Protein AF-C4GLM2-F1 (afdb_monomer)

Organism: NCBI:txid629741

Mean predicted aligned error: 3.64 Å

pLDDT: mean 93.32, std 7.85, range [51.5, 98.69]

InterPro domains:
  IPR032369 Domain of unknown function DUF4872 [PF16169] (2-127)

Solvent-accessible surface area (backbone atoms only — not comparable to full-atom values): 6781 Å² total; per-residue (Å²): 100,86,53,94,51,64,77,38,48,40,43,20,41,42,50,51,20,55,50,44,44,45,32,74,84,73,44,56,72,69,57,46,36,52,52,40,50,48,54,36,42,38,23,70,76,71,46,55,90,30,28,65,62,31,43,55,51,13,55,50,27,40,52,46,14,66,76,70,70,36,70,68,30,39,58,49,12,55,51,30,38,53,52,17,52,48,40,50,50,51,39,51,51,37,51,44,37,58,76,60,69,52,94,59,44,43,48,53,53,17,53,53,40,38,55,51,28,52,53,52,45,53,49,54,53,53,50,54,68,71,79,105

Secondary structure (DSSP, 8-state):
---SSTTSHHHHHHHHHHHHHHHHHHS-HHHHHHHHHHHHIIIIIS-SSSHHHHHHHHHHHHHHHHHHT-HHHHHHHHHHHHHHHHHHHHHHHHHHHHHS--TTHHHHHHHHHHHHHHHHHHHHHHHHHH--

Sequence (132 aa):
MLAPVFFVGVKGIRTVAQTIEKLPAKHNAKYQKLFLGHLVRMQEEIGTGGAGFRYIYAYFLEQAAQICGEPAFQTASETMTAIGDQWRQFAALCVKQCKKPSENGCAEIAAFLRGIADKEEALWRALKRKAA

Structure (mmCIF, N/CA/C/O backbone):
data_AF-C4GLM2-F1
#
_entry.id   AF-C4GLM2-F1
#
loop_
_atom_site.group_PDB
_atom_site.id
_atom_site.type_symbol
_atom_site.label_atom_id
_atom_site.label_alt_id
_atom_site.label_comp_id
_atom_site.label_asym_id
_atom_site.label_entity_id
_atom_site.label_seq_id
_atom_site.pdbx_PDB_ins_code
_atom_site.Cartn_x
_atom_site.Cartn_y
_atom_site.Cartn_z
_atom_site.occupancy
_atom_site.B_iso_or_equiv
_atom_site.auth_seq_id
_atom_site.auth_comp_id
_atom_site.auth_asym_id
_atom_site.auth_atom_id
_atom_site.pdbx_PDB_model_num
ATOM 1 N N . MET A 1 1 ? -13.208 2.218 1.131 1.00 74.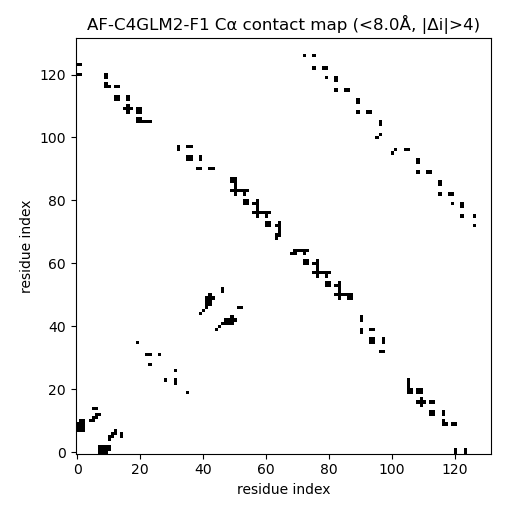81 1 MET A N 1
ATOM 2 C CA . MET A 1 1 ? -12.152 1.611 0.283 1.00 74.81 1 MET A CA 1
ATOM 3 C C . MET A 1 1 ? -12.584 0.381 -0.532 1.00 74.81 1 MET A C 1
ATOM 5 O O . MET A 1 1 ? -11.842 -0.015 -1.425 1.00 74.81 1 MET A O 1
ATOM 9 N N . LEU A 1 2 ? -13.776 -0.197 -0.313 1.00 79.75 2 LEU A N 1
ATOM 10 C CA . LEU A 1 2 ? -14.364 -1.242 -1.175 1.00 79.75 2 LEU A CA 1
ATOM 11 C C . LEU A 1 2 ? -15.346 -0.632 -2.190 1.00 79.75 2 LEU A C 1
ATOM 13 O O . LEU A 1 2 ? -16.502 -1.039 -2.274 1.00 79.75 2 LEU A O 1
ATOM 17 N N . ALA A 1 3 ? -14.917 0.417 -2.893 1.00 73.69 3 ALA A N 1
ATOM 18 C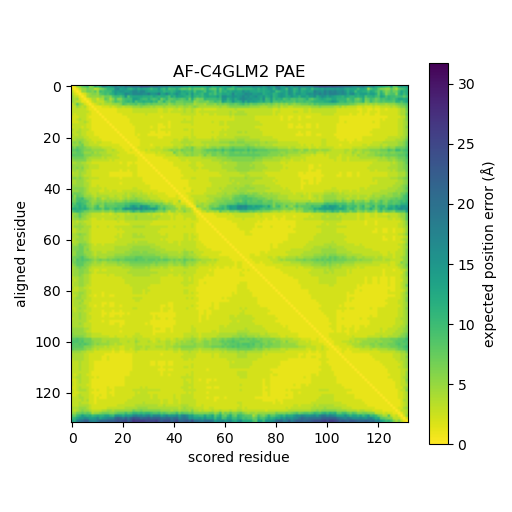 CA . ALA A 1 3 ? -15.770 1.068 -3.881 1.00 73.69 3 ALA A CA 1
ATOM 19 C C . ALA A 1 3 ? -16.137 0.068 -5.000 1.00 73.69 3 ALA A C 1
ATOM 21 O O . ALA A 1 3 ? -15.296 -0.750 -5.390 1.00 73.69 3 ALA A O 1
ATOM 22 N N . PRO A 1 4 ? -17.365 0.115 -5.548 1.00 67.31 4 PRO A N 1
ATOM 23 C CA . PRO A 1 4 ? -17.775 -0.822 -6.593 1.00 67.31 4 PRO A CA 1
ATOM 24 C C . PRO A 1 4 ? -17.024 -0.593 -7.917 1.00 67.31 4 PRO A C 1
ATOM 26 O O . PRO A 1 4 ? -16.978 -1.492 -8.757 1.00 67.31 4 PRO A O 1
ATOM 29 N N . VAL A 1 5 ? -16.367 0.560 -8.067 1.00 73.56 5 VAL A N 1
ATOM 30 C CA . VAL A 1 5 ? -15.656 1.003 -9.271 1.00 73.56 5 VAL A CA 1
ATOM 31 C C . VAL A 1 5 ? -14.222 0.455 -9.332 1.00 73.56 5 VAL A C 1
ATOM 33 O O . VAL A 1 5 ? -13.534 0.379 -8.317 1.00 73.56 5 VAL A O 1
ATOM 36 N N . PHE A 1 6 ? -13.751 0.071 -10.525 1.00 72.31 6 PHE A N 1
ATOM 37 C CA . PHE A 1 6 ? -12.484 -0.657 -10.697 1.00 72.31 6 PHE A CA 1
ATOM 38 C C . PHE A 1 6 ? -11.211 0.161 -10.416 1.00 72.31 6 PHE A C 1
ATOM 40 O O . PHE A 1 6 ? -10.187 -0.425 -10.086 1.00 72.31 6 PHE A O 1
ATOM 47 N N . PHE A 1 7 ? -11.253 1.491 -10.511 1.00 75.50 7 PHE A N 1
ATOM 48 C CA . PHE A 1 7 ? -10.070 2.349 -10.355 1.00 75.50 7 PHE A CA 1
ATOM 49 C C . PHE A 1 7 ? -9.923 2.973 -8.956 1.00 75.50 7 PHE A C 1
ATOM 51 O O . PHE A 1 7 ? -9.006 3.757 -8.732 1.00 75.50 7 PHE A O 1
ATOM 58 N N . VAL A 1 8 ? -10.795 2.631 -8.000 1.00 82.44 8 VAL A N 1
ATOM 59 C CA . VAL A 1 8 ? -10.815 3.242 -6.658 1.00 82.44 8 VAL A CA 1
ATOM 60 C C . VAL A 1 8 ? -10.578 2.193 -5.571 1.00 82.44 8 VAL A C 1
ATOM 62 O O . VAL A 1 8 ? -11.054 1.060 -5.661 1.00 82.44 8 VAL A O 1
ATOM 65 N N . GLY A 1 9 ? -9.853 2.577 -4.516 1.00 88.56 9 GLY A N 1
ATOM 66 C CA . GLY A 1 9 ? -9.591 1.723 -3.356 1.00 88.56 9 GLY A CA 1
ATOM 67 C C . GLY A 1 9 ? -8.835 0.447 -3.730 1.00 88.56 9 GLY A C 1
ATOM 68 O O . GLY A 1 9 ? -7.927 0.486 -4.558 1.00 88.56 9 GLY A O 1
ATOM 69 N N . VAL A 1 10 ? -9.232 -0.695 -3.161 1.00 94.25 10 VAL A N 1
ATOM 70 C CA . VAL A 1 10 ? -8.567 -1.997 -3.384 1.00 94.25 10 VAL A CA 1
ATOM 71 C C . VAL A 1 10 ? -8.460 -2.351 -4.871 1.00 94.25 10 VAL A C 1
ATOM 73 O O . VAL A 1 10 ? -7.403 -2.779 -5.334 1.00 94.25 10 VAL A O 1
ATOM 76 N N . LYS A 1 11 ? -9.528 -2.143 -5.652 1.00 92.75 11 LYS A N 1
ATOM 77 C CA . LYS A 1 11 ? -9.508 -2.436 -7.094 1.00 92.75 11 LYS A CA 1
ATOM 78 C C . LYS A 1 11 ? -8.536 -1.516 -7.846 1.00 92.75 11 LYS A C 1
ATOM 80 O O . LYS A 1 11 ? -7.839 -1.976 -8.751 1.00 92.75 11 LYS A O 1
ATOM 85 N N . GLY A 1 12 ? -8.420 -0.257 -7.416 1.00 93.50 12 GLY A N 1
ATOM 86 C CA . GLY A 1 12 ? -7.425 0.685 -7.932 1.00 93.50 12 GLY A CA 1
ATOM 87 C C . GLY A 1 12 ? -5.994 0.199 -7.695 1.00 93.50 12 GLY A C 1
ATOM 88 O O . GLY A 1 12 ? -5.201 0.161 -8.633 1.00 93.50 12 GLY A O 1
ATOM 89 N N . ILE A 1 13 ? -5.690 -0.283 -6.484 1.00 95.44 13 ILE A N 1
ATOM 90 C CA . ILE A 1 13 ? -4.373 -0.854 -6.145 1.00 95.44 13 ILE A CA 1
ATOM 91 C C . ILE A 1 13 ? -4.044 -2.038 -7.067 1.00 95.44 13 ILE A C 1
ATOM 93 O O . ILE A 1 13 ? -2.962 -2.096 -7.654 1.00 95.44 13 ILE A O 1
ATOM 97 N N . ARG A 1 14 ? -5.002 -2.952 -7.269 1.00 96.94 14 ARG A N 1
ATOM 98 C CA . ARG A 1 14 ? -4.833 -4.104 -8.174 1.00 96.94 14 ARG A CA 1
ATOM 99 C C . ARG A 1 14 ? -4.634 -3.682 -9.633 1.00 96.94 14 ARG A C 1
ATOM 101 O O . ARG A 1 14 ? -3.839 -4.298 -10.340 1.00 96.94 14 ARG A O 1
ATOM 108 N N . THR A 1 15 ? -5.310 -2.621 -10.071 1.00 96.06 15 THR A N 1
ATOM 109 C CA . THR A 1 15 ? -5.159 -2.055 -11.422 1.00 96.06 15 THR A CA 1
ATOM 110 C C . THR A 1 15 ? -3.759 -1.471 -11.626 1.00 96.06 15 THR A C 1
ATOM 112 O O . THR A 1 15 ? -3.124 -1.726 -12.652 1.00 96.06 15 THR A O 1
ATOM 115 N N . VAL A 1 16 ? -3.231 -0.745 -10.635 1.00 95.88 16 VAL A N 1
ATOM 116 C CA . VAL A 1 16 ? -1.846 -0.250 -10.660 1.00 95.88 16 VAL A CA 1
ATOM 117 C C . VAL A 1 16 ? -0.861 -1.418 -10.701 1.00 95.88 16 VAL A C 1
ATOM 119 O O . VAL A 1 16 ? 0.025 -1.422 -11.551 1.00 95.88 16 VAL A O 1
ATOM 122 N N . ALA A 1 17 ? -1.053 -2.453 -9.878 1.00 97.69 17 ALA A N 1
ATOM 123 C CA . ALA A 1 17 ? -0.197 -3.641 -9.892 1.00 97.69 17 ALA A CA 1
ATOM 124 C C . ALA A 1 17 ? -0.176 -4.330 -11.267 1.00 97.69 17 ALA A C 1
ATOM 126 O O . ALA A 1 17 ? 0.889 -4.624 -11.803 1.00 97.69 17 ALA A O 1
ATOM 127 N N . GLN A 1 18 ? -1.346 -4.519 -11.885 1.00 97.44 18 GLN A N 1
ATOM 128 C CA . GLN A 1 18 ? -1.445 -5.086 -13.231 1.00 97.44 18 GLN A CA 1
ATOM 129 C C . GLN A 1 18 ? -0.780 -4.197 -14.294 1.00 97.44 18 GLN A C 1
ATOM 131 O O . GLN A 1 18 ? -0.247 -4.700 -15.282 1.00 97.44 18 GLN A O 1
ATOM 136 N N . THR A 1 19 ? -0.815 -2.877 -14.109 1.00 96.69 19 THR A N 1
ATOM 137 C CA . THR A 1 19 ? -0.146 -1.930 -15.008 1.00 96.69 19 THR A CA 1
ATOM 138 C C . THR A 1 19 ? 1.366 -2.075 -14.895 1.00 96.69 19 THR A C 1
ATOM 140 O O . THR A 1 19 ? 2.018 -2.223 -15.925 1.00 96.69 19 THR A O 1
ATOM 143 N N . ILE A 1 20 ? 1.901 -2.123 -13.666 1.00 97.62 20 ILE A N 1
ATOM 144 C CA . ILE A 1 20 ? 3.332 -2.324 -13.389 1.00 97.62 20 ILE A CA 1
ATOM 145 C C . ILE A 1 20 ? 3.834 -3.630 -14.012 1.00 97.62 20 ILE A C 1
ATOM 147 O O . ILE A 1 20 ? 4.836 -3.620 -14.717 1.00 97.62 20 ILE A O 1
ATOM 151 N N . GLU A 1 21 ? 3.118 -4.739 -13.824 1.00 97.62 21 GLU A N 1
ATOM 152 C CA . GLU A 1 21 ? 3.491 -6.045 -14.385 1.00 97.62 21 GLU A CA 1
ATOM 153 C C . GLU A 1 21 ? 3.607 -6.025 -15.917 1.00 97.62 21 GLU A C 1
ATOM 155 O O . GLU A 1 21 ? 4.497 -6.647 -16.489 1.00 97.62 21 GLU A O 1
ATOM 160 N N . LYS A 1 22 ? 2.726 -5.278 -16.594 1.00 97.06 22 LYS A N 1
ATOM 161 C CA . LYS A 1 22 ? 2.692 -5.184 -18.062 1.00 97.06 22 LYS A CA 1
ATOM 162 C C . LYS A 1 22 ? 3.681 -4.164 -18.633 1.00 97.06 22 LYS A C 1
ATOM 164 O O . LYS A 1 22 ? 3.814 -4.092 -19.856 1.00 97.06 22 LYS A O 1
ATOM 169 N N . LEU A 1 23 ? 4.355 -3.373 -17.793 1.00 95.81 23 LEU A N 1
ATOM 170 C CA . LEU A 1 23 ? 5.275 -2.322 -18.235 1.00 95.81 23 LEU A CA 1
ATOM 171 C C . LEU A 1 23 ? 6.392 -2.845 -19.158 1.00 95.81 23 LEU A C 1
ATOM 173 O O . LEU A 1 23 ? 6.575 -2.231 -20.212 1.00 95.81 23 LEU A O 1
ATOM 177 N N . PRO A 1 24 ? 7.096 -3.958 -18.849 1.00 94.69 24 PRO A N 1
ATOM 178 C CA . PRO A 1 24 ? 8.195 -4.439 -19.688 1.00 94.69 24 PRO A CA 1
ATOM 179 C C . PRO A 1 24 ? 7.767 -4.872 -21.089 1.00 94.69 24 PRO A C 1
ATOM 181 O O . PRO A 1 24 ? 8.487 -4.630 -22.051 1.00 94.69 24 PRO A O 1
ATOM 184 N N . ALA A 1 25 ? 6.573 -5.457 -21.212 1.00 94.56 25 ALA A N 1
ATOM 185 C CA . ALA A 1 25 ? 6.040 -5.927 -22.488 1.00 94.56 25 ALA A CA 1
ATOM 186 C C . ALA A 1 25 ? 5.491 -4.795 -23.372 1.00 94.56 25 ALA A C 1
ATOM 188 O O . ALA A 1 25 ? 5.403 -4.948 -24.587 1.00 94.56 25 ALA A O 1
ATOM 189 N N . LYS A 1 26 ? 5.078 -3.669 -22.774 1.00 93.56 26 LYS A N 1
ATOM 190 C CA . LYS A 1 26 ? 4.397 -2.576 -23.488 1.00 93.56 26 LYS A CA 1
ATOM 191 C C . LYS A 1 26 ? 5.269 -1.353 -23.743 1.00 93.56 26 LYS A C 1
ATOM 193 O O . LYS A 1 26 ? 4.944 -0.557 -24.621 1.00 93.56 26 LYS A O 1
ATOM 198 N N . HIS A 1 27 ? 6.331 -1.161 -22.964 1.00 94.50 27 HIS A N 1
ATOM 199 C CA . HIS A 1 27 ? 7.073 0.094 -22.951 1.00 94.50 27 HIS A CA 1
ATOM 200 C C . HIS A 1 27 ? 8.582 -0.099 -22.785 1.00 94.50 27 HIS A C 1
ATOM 202 O O . HIS A 1 27 ? 9.055 -1.035 -22.145 1.00 94.50 27 HIS A O 1
ATOM 208 N N . ASN A 1 28 ? 9.351 0.857 -23.311 1.00 94.00 28 ASN A N 1
ATOM 209 C CA . ASN A 1 28 ? 10.805 0.881 -23.170 1.00 94.00 28 ASN A CA 1
ATOM 210 C C . ASN A 1 28 ? 11.256 1.207 -21.733 1.00 94.00 28 ASN A C 1
ATOM 212 O O . ASN A 1 28 ? 10.517 1.801 -20.947 1.00 94.00 28 ASN A O 1
ATOM 216 N N . ALA A 1 29 ? 12.512 0.888 -21.409 1.00 93.06 29 ALA A N 1
ATOM 217 C CA . ALA A 1 29 ? 13.078 1.073 -20.070 1.00 93.06 29 ALA A CA 1
ATOM 218 C C . ALA A 1 29 ? 12.968 2.517 -19.532 1.00 93.06 29 ALA A C 1
ATOM 220 O O . ALA A 1 29 ? 12.764 2.721 -18.334 1.00 93.06 29 ALA A O 1
ATOM 221 N N . LYS A 1 30 ? 13.049 3.532 -20.409 1.00 95.31 30 LYS A N 1
ATOM 222 C CA . LYS A 1 30 ? 12.896 4.946 -20.023 1.00 95.31 30 LYS A CA 1
ATOM 223 C C . LYS A 1 30 ? 11.501 5.216 -19.461 1.00 95.31 30 LYS A C 1
ATOM 225 O O . LYS A 1 30 ? 11.383 5.824 -18.399 1.00 95.31 30 LYS A O 1
ATOM 230 N N . TYR A 1 31 ? 10.458 4.757 -20.149 1.00 96.44 31 TYR A N 1
ATOM 231 C CA . TYR A 1 31 ? 9.082 4.924 -19.690 1.00 96.44 31 TYR A CA 1
ATOM 232 C C . TYR A 1 31 ? 8.829 4.162 -18.386 1.00 96.44 31 TYR A C 1
ATOM 234 O O . TYR A 1 31 ? 8.245 4.725 -17.466 1.00 96.44 31 TYR A O 1
ATOM 242 N N . GLN A 1 32 ? 9.328 2.926 -18.269 1.00 95.06 32 GLN A N 1
ATOM 243 C CA . GLN A 1 32 ? 9.186 2.127 -17.045 1.00 95.06 32 GLN A CA 1
ATOM 244 C C . GLN A 1 32 ? 9.748 2.871 -15.825 1.00 95.06 32 GLN A C 1
ATOM 246 O O . GLN A 1 32 ? 9.069 3.009 -14.809 1.00 95.06 32 GLN A O 1
ATOM 251 N N . LYS A 1 33 ? 10.960 3.429 -15.953 1.00 96.31 33 LYS A N 1
ATOM 252 C CA . LYS A 1 33 ? 11.607 4.223 -14.900 1.00 96.31 33 LYS A CA 1
ATOM 253 C C . LYS A 1 33 ? 10.799 5.470 -14.531 1.00 96.31 33 LYS A C 1
ATOM 255 O O . LYS A 1 33 ? 10.638 5.764 -13.349 1.00 96.31 33 LYS A O 1
ATOM 260 N N . LEU A 1 34 ? 10.293 6.203 -15.524 1.00 97.25 34 LEU A N 1
ATOM 261 C CA . LEU A 1 34 ? 9.478 7.399 -15.288 1.00 97.25 34 LEU A CA 1
ATOM 262 C C . LEU A 1 34 ? 8.154 7.056 -14.602 1.00 97.25 34 LEU A C 1
ATOM 264 O O . LEU A 1 34 ? 7.757 7.755 -13.675 1.00 97.25 34 LEU A O 1
ATOM 268 N N . PHE A 1 35 ? 7.505 5.965 -15.009 1.00 97.44 35 PHE A N 1
ATOM 269 C CA . PHE A 1 35 ? 6.255 5.507 -14.415 1.00 97.44 35 PHE A CA 1
ATOM 270 C C . PHE A 1 35 ? 6.439 5.115 -12.943 1.00 97.44 35 PHE A C 1
ATOM 272 O O . PHE A 1 35 ? 5.717 5.608 -12.077 1.00 97.44 35 PHE A O 1
ATOM 279 N N . LEU A 1 36 ? 7.438 4.280 -12.638 1.00 97.06 36 LEU A N 1
ATOM 280 C CA . LEU A 1 36 ? 7.739 3.875 -11.261 1.00 97.06 36 LEU A CA 1
ATOM 281 C C . LEU A 1 36 ? 8.169 5.070 -10.397 1.00 97.06 36 LEU A C 1
ATOM 283 O O . LEU A 1 36 ? 7.715 5.202 -9.264 1.00 97.06 36 LEU A O 1
ATOM 287 N N . GLY A 1 37 ? 8.990 5.978 -10.934 1.00 96.75 37 GLY A N 1
ATOM 288 C CA . GLY A 1 37 ? 9.370 7.212 -10.240 1.00 96.75 37 GLY A CA 1
ATOM 289 C C . GLY A 1 37 ? 8.175 8.125 -9.953 1.00 96.75 37 GLY A C 1
ATOM 290 O O . GLY A 1 37 ? 8.065 8.673 -8.860 1.00 96.75 37 GLY A O 1
ATOM 291 N N . HIS A 1 38 ? 7.241 8.239 -10.899 1.00 95.88 38 HIS A N 1
ATOM 292 C CA . HIS A 1 38 ? 6.006 8.996 -10.713 1.00 95.88 38 HIS A CA 1
ATOM 293 C C . HIS A 1 38 ? 5.129 8.406 -9.600 1.00 95.88 38 HIS A C 1
ATOM 295 O O . HIS A 1 38 ? 4.596 9.161 -8.790 1.00 95.88 38 HIS A O 1
ATOM 301 N N . LEU A 1 39 ? 5.014 7.074 -9.508 1.00 95.06 39 LEU A N 1
ATOM 302 C CA . LEU A 1 39 ? 4.293 6.427 -8.406 1.00 95.06 39 LEU A CA 1
ATOM 303 C C . LEU A 1 39 ? 4.903 6.763 -7.042 1.00 95.06 39 LEU A C 1
ATOM 305 O O . LEU A 1 39 ? 4.167 7.113 -6.123 1.00 95.06 39 LEU A O 1
ATOM 309 N N . VAL A 1 40 ? 6.232 6.703 -6.924 1.00 94.81 40 VAL A N 1
ATOM 310 C CA . VAL A 1 40 ? 6.938 7.062 -5.682 1.00 94.81 40 VAL A CA 1
ATOM 311 C C . VAL A 1 40 ? 6.690 8.526 -5.327 1.00 94.81 40 VAL A C 1
ATOM 313 O O . VAL A 1 40 ? 6.343 8.824 -4.190 1.00 94.81 40 VAL A O 1
ATOM 316 N N . ARG A 1 41 ? 6.789 9.438 -6.300 1.00 93.75 41 ARG A N 1
ATOM 317 C CA . ARG A 1 41 ? 6.527 10.868 -6.091 1.00 93.75 41 ARG A CA 1
ATOM 318 C C . ARG A 1 41 ? 5.106 11.134 -5.597 1.00 93.75 41 ARG A C 1
ATOM 320 O O . ARG A 1 41 ? 4.913 11.876 -4.637 1.00 93.75 41 ARG A O 1
ATOM 327 N N . MET A 1 42 ? 4.120 10.507 -6.235 1.00 91.12 42 MET A N 1
ATOM 328 C CA . MET A 1 42 ? 2.719 10.631 -5.833 1.00 91.12 42 MET A CA 1
ATOM 329 C C . MET A 1 42 ? 2.484 10.145 -4.399 1.00 91.12 42 MET A C 1
ATOM 331 O O . MET A 1 42 ? 1.662 10.736 -3.703 1.00 91.12 42 MET A O 1
ATOM 335 N N . GLN A 1 43 ? 3.209 9.121 -3.942 1.00 90.25 43 GLN A N 1
ATOM 336 C CA . GLN A 1 43 ? 3.050 8.548 -2.601 1.00 90.25 43 GLN A CA 1
ATOM 337 C C . GLN A 1 43 ? 3.818 9.304 -1.516 1.00 90.25 43 GLN A C 1
ATOM 339 O O . GLN A 1 43 ? 3.247 9.569 -0.463 1.00 90.25 43 GLN A O 1
ATOM 344 N N . GLU A 1 44 ? 5.085 9.636 -1.764 1.00 87.69 44 GLU A N 1
ATOM 345 C CA . GLU A 1 44 ? 6.014 10.116 -0.733 1.00 87.69 44 GLU A CA 1
ATOM 346 C C . GLU A 1 44 ? 6.142 11.645 -0.711 1.00 87.69 44 GLU A C 1
ATOM 348 O O . GLU A 1 44 ? 6.176 12.235 0.362 1.00 87.69 44 GLU A O 1
ATOM 353 N N . GLU A 1 45 ? 6.186 12.307 -1.875 1.00 86.44 45 GLU A N 1
ATOM 354 C CA . GLU A 1 45 ? 6.320 13.775 -1.935 1.00 86.44 45 GLU A CA 1
ATOM 355 C C . GLU A 1 45 ? 4.961 14.469 -1.860 1.00 86.44 45 GLU A C 1
ATOM 357 O O . GLU A 1 45 ? 4.788 15.443 -1.134 1.00 86.44 45 GLU A O 1
ATOM 362 N N . ILE A 1 46 ? 3.991 13.975 -2.632 1.00 86.12 46 ILE A N 1
ATOM 363 C CA . ILE A 1 46 ? 2.647 14.567 -2.703 1.00 86.12 46 ILE A CA 1
ATOM 364 C C . ILE A 1 46 ? 1.749 13.989 -1.595 1.00 86.12 46 ILE A C 1
ATOM 366 O O . ILE A 1 46 ? 0.769 14.610 -1.192 1.00 86.12 46 ILE A O 1
ATOM 370 N N . GLY A 1 47 ? 2.080 12.800 -1.080 1.00 80.19 47 GLY A N 1
ATOM 371 C CA . GLY A 1 47 ? 1.336 12.151 0.001 1.00 80.19 47 GLY A CA 1
ATOM 372 C C . GLY A 1 47 ? 0.060 11.430 -0.446 1.00 80.19 47 GLY A C 1
ATOM 373 O O . GLY A 1 47 ? -0.687 10.930 0.391 1.00 80.19 47 GLY A O 1
ATOM 374 N N . THR A 1 48 ? -0.227 11.344 -1.747 1.00 78.50 48 THR A N 1
ATOM 375 C CA . THR A 1 48 ? -1.465 10.743 -2.264 1.00 78.50 48 THR A CA 1
ATOM 376 C C . THR A 1 48 ? -1.389 9.219 -2.305 1.00 78.50 48 THR A C 1
ATOM 378 O O . THR A 1 48 ? -0.636 8.620 -3.068 1.00 78.50 48 THR A O 1
ATOM 381 N N . GLY A 1 49 ? -2.213 8.565 -1.483 1.00 74.31 49 GLY A N 1
ATOM 382 C CA . GLY A 1 49 ? -2.442 7.121 -1.572 1.00 74.31 49 GLY A CA 1
ATOM 383 C C . GLY A 1 49 ? -1.290 6.226 -1.097 1.00 74.31 49 GLY A C 1
ATOM 384 O O . GLY A 1 49 ? -1.370 5.021 -1.329 1.00 74.31 49 GLY A O 1
ATOM 385 N N . GLY A 1 50 ? -0.273 6.775 -0.420 1.00 85.06 50 GLY A N 1
ATOM 386 C CA . GLY A 1 50 ? 0.826 6.038 0.223 1.00 85.06 50 GLY A CA 1
ATOM 387 C C . GLY A 1 50 ? 0.571 5.705 1.703 1.00 85.06 50 GLY A C 1
ATOM 388 O O . GLY A 1 50 ? -0.576 5.570 2.142 1.00 85.06 50 GLY A O 1
ATOM 389 N N . ALA A 1 51 ? 1.644 5.580 2.486 1.00 93.06 51 ALA A N 1
ATOM 390 C CA . ALA A 1 51 ? 1.590 5.157 3.888 1.00 93.06 51 ALA A CA 1
ATOM 391 C C . ALA A 1 51 ? 0.917 6.173 4.831 1.00 93.06 51 ALA A C 1
ATOM 393 O O . ALA A 1 51 ? 0.205 5.773 5.749 1.00 93.06 51 ALA A O 1
ATOM 394 N N . GLY A 1 52 ? 1.069 7.478 4.569 1.00 91.88 52 GLY A N 1
ATOM 395 C CA . GLY A 1 52 ? 0.586 8.549 5.452 1.00 91.88 52 GLY A CA 1
ATOM 396 C C . GLY A 1 52 ? -0.898 8.435 5.815 1.00 91.88 52 GLY A C 1
ATOM 397 O O . GLY A 1 52 ? -1.249 8.433 6.991 1.00 91.88 52 GLY A O 1
ATOM 398 N N . PHE A 1 53 ? -1.775 8.233 4.827 1.00 91.62 53 PHE A N 1
ATOM 399 C CA . PHE A 1 53 ? -3.209 8.051 5.085 1.00 91.62 53 PHE A CA 1
ATOM 400 C C . PHE A 1 53 ? -3.531 6.786 5.892 1.00 91.62 53 PHE A C 1
ATOM 402 O O . PHE A 1 53 ? -4.493 6.794 6.659 1.00 91.62 53 PHE A O 1
ATOM 409 N N . ARG A 1 54 ? -2.738 5.712 5.750 1.00 95.62 54 ARG A N 1
ATOM 410 C CA . ARG A 1 54 ? -2.910 4.504 6.572 1.00 95.62 54 ARG A CA 1
ATOM 411 C C . ARG A 1 54 ? -2.550 4.793 8.017 1.00 95.62 54 ARG A C 1
ATOM 413 O O . ARG A 1 54 ? -3.326 4.435 8.890 1.00 95.62 54 ARG A O 1
ATOM 420 N N . TYR A 1 55 ? -1.447 5.492 8.267 1.00 95.88 55 TYR A N 1
ATOM 421 C CA . TYR A 1 55 ? -1.057 5.864 9.627 1.00 95.88 55 TYR A CA 1
ATOM 422 C C . TYR A 1 55 ? -2.084 6.783 10.294 1.00 95.88 55 TYR A C 1
ATOM 424 O O . TYR A 1 55 ? -2.455 6.547 11.440 1.00 95.88 55 TYR A O 1
ATOM 432 N N . ILE A 1 56 ? -2.621 7.769 9.564 1.00 95.81 56 ILE A N 1
ATOM 433 C CA . ILE A 1 56 ? -3.695 8.633 10.083 1.00 95.81 56 ILE A CA 1
ATOM 434 C C . ILE A 1 56 ? -4.927 7.796 10.453 1.00 95.81 56 ILE A C 1
ATOM 436 O O . ILE A 1 56 ? -5.500 7.975 11.525 1.00 95.81 56 ILE A O 1
ATOM 440 N N . TYR A 1 57 ? -5.330 6.860 9.589 1.00 96.50 57 TYR A N 1
ATOM 441 C CA . TYR A 1 57 ? -6.488 6.012 9.866 1.00 96.50 57 TYR A CA 1
ATOM 442 C C . TYR A 1 57 ? -6.227 4.988 10.981 1.00 96.50 57 TYR A C 1
ATOM 444 O O . TYR A 1 57 ? -7.129 4.699 11.760 1.00 96.50 57 TYR A O 1
ATOM 452 N N . ALA A 1 58 ? -5.004 4.469 11.099 1.00 97.81 58 ALA A N 1
ATOM 453 C CA . ALA A 1 58 ? -4.596 3.611 12.207 1.00 97.81 58 ALA A CA 1
ATOM 454 C C . ALA A 1 58 ? -4.732 4.354 13.542 1.00 97.81 58 ALA A C 1
ATOM 456 O O . ALA A 1 58 ? -5.417 3.882 14.442 1.00 97.81 58 ALA A O 1
ATOM 457 N N . TYR A 1 59 ? -4.201 5.575 13.628 1.00 98.12 59 TYR A N 1
ATOM 458 C CA . TYR A 1 59 ? -4.320 6.398 14.832 1.00 98.12 59 TYR A CA 1
ATOM 459 C C . TYR A 1 59 ? -5.776 6.763 15.169 1.00 98.12 59 TYR A C 1
ATOM 461 O O . TYR A 1 59 ? -6.162 6.840 16.335 1.00 98.12 59 TYR A O 1
ATOM 469 N N . PHE A 1 60 ? -6.622 6.953 14.154 1.00 98.00 60 PHE A N 1
ATOM 470 C CA . PHE A 1 60 ? -8.065 7.076 14.361 1.00 98.00 60 PHE A CA 1
ATOM 471 C C . PHE A 1 60 ? -8.666 5.803 14.982 1.00 98.00 60 PHE A C 1
ATOM 473 O O . PHE A 1 60 ? -9.426 5.899 15.943 1.00 98.00 60 PHE A O 1
ATOM 480 N N . LEU A 1 61 ? -8.320 4.619 14.466 1.00 97.88 61 LEU A N 1
ATOM 481 C CA . LEU A 1 61 ? -8.807 3.338 14.990 1.00 97.88 61 LEU A CA 1
ATOM 482 C C . LEU A 1 61 ? -8.320 3.073 16.421 1.00 97.88 61 LEU A C 1
ATOM 484 O O . LEU A 1 61 ? -9.091 2.583 17.237 1.00 97.88 61 LEU A O 1
ATOM 488 N N . GLU A 1 62 ? -7.078 3.428 16.740 1.00 98.12 62 GLU A N 1
ATOM 489 C CA . GLU A 1 62 ? -6.523 3.329 18.095 1.00 98.12 62 GLU A CA 1
ATOM 490 C C . GLU A 1 62 ? -7.326 4.177 19.092 1.00 98.12 62 GLU A C 1
ATOM 492 O O . GLU A 1 62 ? -7.784 3.677 20.119 1.00 98.12 62 GLU A O 1
ATOM 497 N N . GLN A 1 63 ? -7.586 5.445 18.760 1.00 98.06 63 GLN A N 1
ATOM 498 C CA . GLN A 1 63 ? -8.418 6.310 19.602 1.00 98.06 63 GLN A CA 1
ATOM 499 C C . GLN A 1 63 ? -9.861 5.800 19.696 1.00 98.06 63 GLN A C 1
ATOM 501 O O . GLN A 1 63 ? -10.451 5.820 20.775 1.00 98.06 63 GLN A O 1
ATOM 506 N N . ALA A 1 64 ? -10.429 5.301 18.594 1.00 97.00 64 ALA A N 1
ATOM 507 C CA . ALA A 1 64 ? -11.762 4.705 18.594 1.00 97.00 64 ALA A CA 1
ATOM 508 C C . ALA A 1 64 ? -11.834 3.462 19.497 1.00 97.00 64 ALA A C 1
ATOM 510 O O . ALA A 1 64 ? -12.827 3.280 20.195 1.00 97.00 64 ALA A O 1
ATOM 511 N N . ALA A 1 65 ? -10.782 2.638 19.543 1.00 96.88 65 ALA A N 1
ATOM 512 C CA . ALA A 1 65 ? -10.703 1.490 20.444 1.00 96.88 65 ALA A CA 1
ATOM 513 C C . ALA A 1 65 ? -10.818 1.919 21.912 1.00 96.88 65 ALA A C 1
ATOM 515 O O . ALA A 1 65 ? -11.571 1.313 22.673 1.00 96.88 65 ALA A O 1
ATOM 516 N N . GLN A 1 66 ? -10.115 2.991 22.289 1.00 96.25 66 GLN A N 1
ATOM 517 C CA . GLN A 1 66 ? -10.127 3.536 23.648 1.00 96.25 66 GLN A CA 1
ATOM 518 C C . GLN A 1 66 ? -11.471 4.186 23.996 1.00 96.25 66 GLN A C 1
ATOM 520 O O . GLN A 1 66 ? -12.044 3.892 25.041 1.00 96.25 66 GLN A O 1
ATOM 525 N N . ILE A 1 67 ? -11.994 5.043 23.114 1.00 97.50 67 ILE A N 1
ATOM 526 C CA . ILE A 1 67 ? -13.231 5.804 23.350 1.00 97.50 67 ILE A CA 1
ATOM 527 C C . ILE A 1 67 ? -14.458 4.885 23.364 1.00 97.50 67 ILE A C 1
ATOM 529 O O . ILE A 1 67 ? -15.356 5.069 2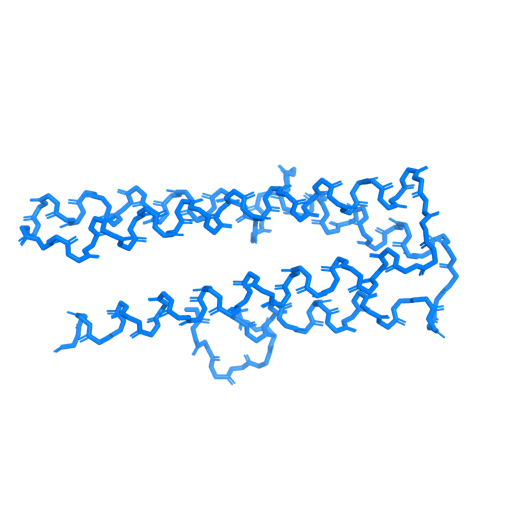4.183 1.00 97.50 67 ILE A O 1
ATOM 533 N N . CYS A 1 68 ? -14.511 3.902 22.464 1.00 95.06 68 CYS A N 1
ATOM 534 C CA . CYS A 1 68 ? -15.646 2.988 22.342 1.00 95.06 68 CYS A CA 1
ATOM 535 C C . CYS A 1 68 ? -15.500 1.718 23.191 1.00 95.06 68 CYS A C 1
ATOM 537 O O . CYS A 1 68 ? -16.457 0.953 23.282 1.00 95.06 68 CYS A O 1
ATOM 539 N N . GLY A 1 69 ? -14.327 1.466 23.781 1.00 94.38 69 GLY A N 1
ATOM 540 C CA . GLY A 1 69 ? -14.050 0.234 24.521 1.00 94.38 69 GLY A CA 1
ATOM 541 C C . GLY A 1 69 ? -14.092 -1.025 23.646 1.00 94.38 69 GLY A C 1
ATOM 542 O O . GLY A 1 69 ? -14.522 -2.074 24.116 1.00 94.38 69 GLY A O 1
ATOM 543 N N . GLU A 1 70 ? -13.677 -0.929 22.377 1.00 94.62 70 GLU A N 1
ATOM 544 C CA . GLU A 1 70 ? -13.728 -2.029 21.402 1.00 94.62 70 GLU A CA 1
ATOM 545 C C . GLU A 1 70 ? -12.308 -2.486 21.006 1.00 94.62 70 GLU A C 1
ATOM 547 O O . GLU A 1 70 ? -11.665 -1.859 20.153 1.00 94.62 70 GLU A O 1
ATOM 552 N N . PRO A 1 71 ? -11.802 -3.599 21.574 1.00 93.44 71 PRO A N 1
ATOM 553 C CA . PRO A 1 71 ? -10.462 -4.113 21.286 1.00 93.44 71 PRO A CA 1
ATOM 554 C C . PRO A 1 71 ? -10.225 -4.461 19.812 1.00 93.44 71 PRO A C 1
ATOM 556 O O . PRO A 1 71 ? -9.089 -4.403 19.343 1.00 93.44 71 PRO A O 1
ATOM 559 N N . ALA A 1 72 ? -11.271 -4.791 19.042 1.00 94.31 72 ALA A N 1
ATOM 560 C CA . ALA A 1 72 ? -11.115 -5.082 17.618 1.00 94.31 72 ALA A CA 1
ATOM 561 C C . ALA A 1 72 ? -10.581 -3.878 16.822 1.00 94.31 72 ALA A C 1
ATOM 563 O O . ALA A 1 72 ? -9.893 -4.072 15.816 1.00 94.31 72 ALA A O 1
ATOM 564 N N . PHE A 1 73 ? -10.859 -2.645 17.261 1.00 96.75 73 PHE A N 1
ATOM 565 C CA . PHE A 1 73 ? -10.300 -1.449 16.631 1.00 96.75 73 PHE A CA 1
ATOM 566 C C . PHE A 1 73 ? -8.807 -1.285 16.922 1.00 96.75 73 PHE A C 1
ATOM 568 O O . PHE A 1 73 ? -8.076 -0.850 16.033 1.00 96.75 73 PHE A O 1
ATOM 575 N N . GLN A 1 74 ? -8.327 -1.733 18.085 1.00 97.12 74 GLN A N 1
ATOM 576 C CA . GLN A 1 74 ? -6.896 -1.752 18.393 1.00 97.12 74 GLN A CA 1
ATOM 577 C C . GLN A 1 74 ? -6.150 -2.693 17.437 1.00 97.12 74 GLN A C 1
ATOM 579 O O . GLN A 1 74 ? -5.205 -2.287 16.765 1.00 97.12 74 GLN A O 1
ATOM 584 N N . THR A 1 75 ? -6.643 -3.923 17.269 1.00 97.00 75 THR A N 1
ATOM 585 C CA . THR A 1 75 ? -6.063 -4.880 16.309 1.00 97.00 75 THR A CA 1
ATOM 586 C C . THR A 1 75 ? -6.130 -4.364 14.866 1.00 97.00 75 THR A C 1
ATOM 588 O O . THR A 1 75 ? -5.214 -4.572 14.063 1.00 97.00 75 THR A O 1
ATOM 591 N N . ALA A 1 76 ? -7.215 -3.671 14.508 1.00 97.56 76 ALA A N 1
ATOM 592 C CA . ALA A 1 76 ? -7.356 -3.056 13.194 1.00 97.56 76 ALA A CA 1
ATOM 593 C C . ALA A 1 76 ? -6.365 -1.898 12.981 1.00 97.56 76 ALA A C 1
ATOM 595 O O . ALA A 1 76 ? -5.835 -1.769 11.876 1.00 97.56 76 ALA A O 1
ATOM 596 N N . SER A 1 77 ? -6.084 -1.099 14.018 1.00 98.19 77 SER A N 1
ATOM 597 C CA . SER A 1 77 ? -5.051 -0.056 14.000 1.00 98.19 77 SER A CA 1
ATOM 598 C C . SER A 1 77 ? -3.674 -0.651 13.711 1.00 98.19 77 SER A C 1
ATOM 600 O O . SER A 1 77 ? -3.024 -0.260 12.743 1.00 98.19 77 SER A O 1
ATOM 602 N N . GLU A 1 78 ? -3.269 -1.674 14.465 1.00 98.25 78 GLU A N 1
ATOM 603 C CA . GLU A 1 78 ? -1.982 -2.359 14.283 1.00 98.25 78 GLU A CA 1
ATOM 604 C C . GLU A 1 78 ? -1.841 -2.935 12.868 1.00 98.25 78 GLU A C 1
ATOM 606 O O . GLU A 1 78 ? -0.819 -2.755 12.200 1.00 98.25 78 GLU A O 1
ATOM 611 N N . THR A 1 79 ? -2.910 -3.561 12.366 1.00 98.12 79 THR A N 1
ATOM 612 C CA . THR A 1 79 ? -2.957 -4.080 10.993 1.00 98.12 79 THR A CA 1
ATOM 613 C C . THR A 1 79 ? -2.821 -2.955 9.964 1.00 98.12 79 THR A C 1
ATOM 615 O O . THR A 1 79 ? -2.099 -3.104 8.976 1.00 98.12 79 THR A O 1
ATOM 618 N N . MET A 1 80 ? -3.496 -1.822 10.176 1.00 98.12 80 MET A N 1
ATOM 619 C CA . MET A 1 80 ? -3.424 -0.671 9.277 1.00 98.12 80 MET A CA 1
ATOM 620 C C . MET A 1 80 ? -2.025 -0.042 9.266 1.00 98.12 80 MET A C 1
ATOM 622 O O . MET A 1 80 ? -1.519 0.289 8.191 1.00 98.12 80 MET A O 1
ATOM 626 N N . THR A 1 81 ? -1.371 0.065 10.424 1.00 98.44 81 THR A N 1
ATOM 627 C CA . THR A 1 81 ? 0.023 0.521 10.542 1.00 98.44 81 THR A CA 1
ATOM 628 C C . THR A 1 81 ? 0.960 -0.391 9.758 1.00 98.44 81 THR A C 1
ATOM 630 O O . THR A 1 81 ? 1.719 0.093 8.917 1.00 98.44 81 THR A O 1
ATOM 633 N N . ALA A 1 82 ? 0.827 -1.711 9.919 1.00 98.44 82 ALA A N 1
ATOM 634 C CA . ALA A 1 82 ? 1.624 -2.675 9.166 1.00 98.44 82 ALA A CA 1
ATOM 635 C C . ALA A 1 82 ? 1.403 -2.562 7.645 1.00 98.44 82 ALA A C 1
ATOM 637 O O . ALA A 1 82 ? 2.355 -2.644 6.870 1.00 98.44 82 ALA A O 1
ATOM 638 N N . ILE A 1 83 ? 0.165 -2.328 7.189 1.00 98.12 83 ILE A N 1
ATOM 639 C CA . ILE A 1 83 ? -0.119 -2.053 5.768 1.00 98.12 83 ILE A CA 1
ATOM 640 C C . ILE A 1 83 ? 0.577 -0.759 5.319 1.00 98.12 83 ILE A C 1
ATOM 642 O O . ILE A 1 83 ? 1.138 -0.716 4.222 1.00 98.12 83 ILE A O 1
ATOM 646 N N . GLY A 1 84 ? 0.574 0.287 6.151 1.00 97.00 84 GLY A N 1
ATOM 647 C CA . GLY A 1 84 ? 1.318 1.525 5.908 1.00 97.00 84 GLY A CA 1
ATOM 648 C C . GLY A 1 84 ? 2.815 1.280 5.700 1.00 97.00 84 GLY A C 1
ATOM 649 O O . GLY A 1 84 ? 3.386 1.757 4.718 1.00 97.00 84 GLY A O 1
ATOM 650 N N . ASP A 1 85 ? 3.436 0.452 6.537 1.00 97.81 85 ASP A N 1
ATOM 651 C CA . ASP A 1 85 ? 4.854 0.094 6.396 1.00 97.81 85 ASP A CA 1
ATOM 652 C C . ASP A 1 85 ? 5.138 -0.644 5.085 1.00 97.81 85 ASP A C 1
ATOM 654 O O . ASP A 1 85 ? 6.135 -0.378 4.406 1.00 97.81 85 ASP A O 1
ATOM 658 N N . GLN A 1 86 ? 4.222 -1.517 4.662 1.00 97.94 86 GLN A N 1
ATOM 659 C CA . GLN A 1 86 ? 4.334 -2.177 3.366 1.00 97.94 86 GLN A CA 1
ATOM 660 C C . GLN A 1 86 ? 4.238 -1.187 2.202 1.00 97.94 86 GLN A C 1
ATOM 662 O O . GLN A 1 86 ? 4.958 -1.352 1.221 1.00 97.94 86 GLN A O 1
ATOM 667 N N . TRP A 1 87 ? 3.428 -0.130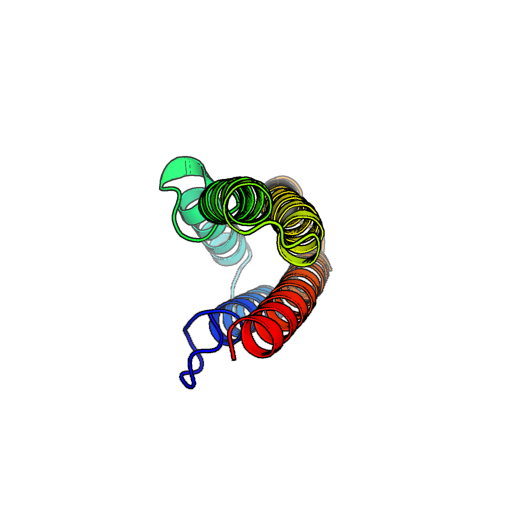 2.291 1.00 97.25 87 TRP A N 1
ATOM 668 C CA . TRP A 1 87 ? 3.422 0.922 1.265 1.00 97.25 87 TRP A CA 1
ATOM 669 C C . TRP A 1 87 ? 4.782 1.621 1.138 1.00 97.25 87 TRP A C 1
ATOM 671 O O . TRP A 1 87 ? 5.251 1.844 0.021 1.00 97.25 87 TRP A O 1
ATOM 681 N N . ARG A 1 88 ? 5.475 1.875 2.253 1.00 95.88 88 ARG A N 1
ATOM 682 C CA . ARG A 1 88 ? 6.844 2.427 2.219 1.00 95.88 88 ARG A CA 1
ATOM 683 C C . ARG A 1 88 ? 7.832 1.446 1.599 1.00 95.88 88 ARG A C 1
ATOM 685 O O . ARG A 1 88 ? 8.686 1.832 0.800 1.00 95.88 88 ARG A O 1
ATOM 692 N N . GLN A 1 89 ? 7.700 0.160 1.924 1.00 97.44 89 GLN A N 1
ATOM 693 C CA . GLN A 1 89 ? 8.509 -0.889 1.307 1.00 97.44 89 GLN A CA 1
ATOM 694 C C . GLN A 1 89 ? 8.262 -0.972 -0.207 1.00 97.44 89 GLN A C 1
ATOM 696 O O . GLN A 1 89 ? 9.215 -1.098 -0.975 1.00 97.44 89 GLN A O 1
ATOM 701 N N . PHE A 1 90 ? 7.012 -0.839 -0.655 1.00 97.62 90 PHE A N 1
ATOM 702 C CA . PHE A 1 90 ? 6.665 -0.765 -2.074 1.00 97.62 90 PHE A CA 1
ATOM 703 C C . PHE A 1 90 ? 7.367 0.415 -2.767 1.00 97.62 90 PHE A C 1
ATOM 705 O O . PHE A 1 90 ? 7.973 0.228 -3.827 1.00 97.62 90 PHE A O 1
ATOM 712 N N . ALA A 1 91 ? 7.352 1.607 -2.160 1.00 96.69 91 ALA A N 1
ATOM 713 C CA . ALA A 1 91 ? 8.056 2.771 -2.695 1.00 96.69 91 ALA A CA 1
ATOM 714 C C . ALA A 1 91 ? 9.570 2.510 -2.804 1.00 96.69 91 ALA A C 1
ATOM 716 O O . ALA A 1 91 ? 10.179 2.776 -3.844 1.00 96.69 91 ALA A O 1
ATOM 717 N N . ALA A 1 92 ? 10.174 1.896 -1.782 1.00 96.88 92 ALA A N 1
ATOM 718 C CA . ALA A 1 92 ? 11.587 1.520 -1.797 1.00 96.88 92 ALA A CA 1
ATOM 719 C C . ALA A 1 92 ? 11.925 0.510 -2.912 1.00 96.88 92 ALA A C 1
ATOM 721 O O . ALA A 1 92 ? 12.950 0.661 -3.585 1.00 96.88 92 ALA A O 1
ATOM 722 N N . LEU A 1 93 ? 11.061 -0.483 -3.158 1.00 97.81 93 LEU A N 1
ATOM 723 C CA . LEU A 1 93 ? 11.217 -1.433 -4.267 1.00 97.81 93 LEU A CA 1
ATOM 724 C C . LEU A 1 93 ? 11.162 -0.724 -5.628 1.00 97.81 93 LEU A C 1
ATOM 726 O O . LEU A 1 93 ? 12.012 -0.977 -6.484 1.00 97.81 93 LEU A O 1
ATOM 730 N N . CYS A 1 94 ? 10.234 0.220 -5.807 1.00 97.56 94 CYS A N 1
ATOM 731 C CA . CYS A 1 94 ? 10.152 1.034 -7.021 1.00 97.56 94 CYS A CA 1
ATOM 732 C C . CYS A 1 94 ? 11.430 1.861 -7.237 1.00 97.56 94 CYS A C 1
ATOM 734 O O . CYS A 1 94 ? 11.994 1.856 -8.332 1.00 97.56 94 CYS A O 1
ATOM 736 N N . VAL A 1 95 ? 11.945 2.518 -6.190 1.00 97.00 95 VAL A N 1
ATOM 737 C CA . VAL A 1 95 ? 13.212 3.269 -6.256 1.00 97.00 95 VAL A CA 1
ATOM 738 C C . VAL A 1 95 ? 14.384 2.352 -6.608 1.00 97.00 95 VAL A C 1
ATOM 740 O O . VAL A 1 95 ? 15.220 2.719 -7.440 1.00 97.00 95 VAL A O 1
ATOM 743 N N . LYS A 1 96 ? 14.453 1.158 -6.006 1.00 97.44 96 LYS A N 1
ATOM 744 C CA . LYS A 1 96 ? 15.491 0.163 -6.304 1.00 97.44 96 LYS A CA 1
ATOM 745 C C . LYS A 1 96 ? 15.458 -0.224 -7.781 1.00 97.44 96 LYS A C 1
ATOM 747 O O . LYS A 1 96 ? 16.498 -0.142 -8.429 1.00 97.44 96 LYS A O 1
ATOM 752 N N . GLN A 1 97 ? 14.281 -0.540 -8.319 1.00 97.25 97 GLN A N 1
ATOM 753 C CA . GLN A 1 97 ? 14.113 -0.895 -9.728 1.00 97.25 97 GLN A CA 1
ATOM 754 C C . GLN A 1 97 ? 14.464 0.264 -10.673 1.00 97.25 97 GLN A C 1
ATOM 756 O O . GLN A 1 97 ? 15.075 0.048 -11.716 1.00 97.25 97 GLN A O 1
ATOM 761 N N . CYS A 1 98 ? 14.170 1.513 -10.297 1.00 95.69 98 CYS A N 1
ATOM 762 C CA . CYS A 1 98 ? 14.584 2.695 -11.061 1.00 95.69 98 CYS A CA 1
ATOM 763 C C . CYS A 1 98 ? 16.109 2.905 -11.100 1.00 95.69 98 CYS A C 1
ATOM 765 O O . CYS A 1 98 ? 16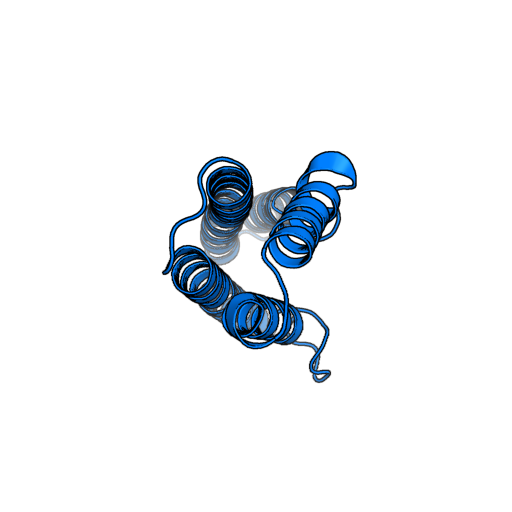.623 3.471 -12.071 1.00 95.69 98 CYS A O 1
ATOM 767 N N . LYS A 1 99 ? 16.825 2.526 -10.032 1.00 95.56 99 LYS A N 1
ATOM 768 C CA . LYS A 1 99 ? 18.282 2.704 -9.898 1.00 95.56 99 LYS A CA 1
ATOM 769 C C . LYS A 1 99 ? 19.074 1.537 -10.487 1.00 95.56 99 LYS A C 1
ATOM 771 O O . LYS A 1 99 ? 20.097 1.764 -11.124 1.00 95.56 99 LYS A O 1
ATOM 776 N N . LYS A 1 100 ? 18.625 0.308 -10.240 1.00 95.31 100 LYS A N 1
ATOM 777 C CA . LYS A 1 100 ? 19.263 -0.945 -10.659 1.00 95.31 100 LYS A CA 1
ATOM 778 C C . LYS A 1 100 ? 18.169 -1.893 -11.166 1.00 95.31 100 LYS A C 1
ATOM 780 O O . LYS A 1 100 ? 17.688 -2.711 -10.381 1.00 95.31 100 LYS A O 1
ATOM 785 N N . PRO A 1 101 ? 17.731 -1.743 -12.428 1.00 92.94 101 PRO A N 1
ATOM 786 C CA . PRO A 1 101 ? 16.641 -2.543 -12.962 1.00 92.94 101 PRO A CA 1
ATOM 787 C C . PRO A 1 101 ? 17.047 -4.012 -13.072 1.00 92.94 101 PRO A C 1
ATOM 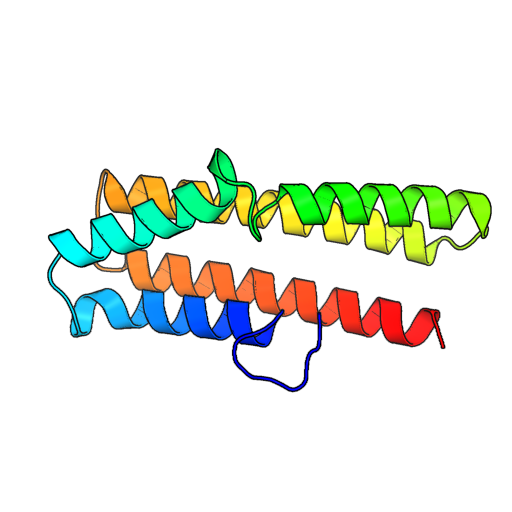789 O O . PRO A 1 101 ? 18.125 -4.325 -13.577 1.00 92.94 101 PRO A O 1
ATOM 792 N N . SER A 1 102 ? 16.169 -4.903 -12.625 1.00 94.69 102 SER A N 1
ATOM 793 C CA . SER A 1 102 ? 16.223 -6.334 -12.929 1.00 94.69 102 SER A CA 1
ATOM 794 C C . SER A 1 102 ? 15.126 -6.713 -13.925 1.00 94.69 102 SER A C 1
ATOM 796 O O . SER A 1 102 ? 14.105 -6.026 -14.023 1.00 94.69 102 SER A O 1
ATOM 798 N N . GLU A 1 103 ? 15.319 -7.820 -14.642 1.00 91.81 103 GLU A N 1
ATOM 799 C CA . GLU A 1 103 ? 14.341 -8.353 -15.600 1.00 91.81 103 GLU A CA 1
ATOM 800 C C . GLU A 1 103 ? 12.981 -8.634 -14.934 1.00 91.81 103 GLU A C 1
ATOM 802 O O . GLU A 1 103 ? 11.943 -8.176 -15.410 1.00 91.81 103 GLU A O 1
ATOM 807 N N . ASN A 1 104 ? 12.995 -9.273 -13.759 1.00 94.50 104 ASN A N 1
ATOM 808 C CA . ASN A 1 104 ? 11.783 -9.635 -13.015 1.00 94.50 104 ASN A CA 1
ATOM 809 C C . ASN A 1 104 ? 11.260 -8.537 -12.077 1.00 94.50 104 ASN A C 1
ATOM 811 O O . ASN A 1 104 ? 10.209 -8.705 -11.459 1.00 94.50 104 ASN A O 1
ATOM 815 N N . GLY A 1 105 ? 11.943 -7.394 -11.966 1.00 96.25 105 GLY A N 1
ATOM 816 C CA . GLY A 1 105 ? 11.638 -6.407 -10.928 1.00 96.25 105 GLY A CA 1
ATOM 817 C C . GLY A 1 105 ? 10.227 -5.820 -11.022 1.00 96.25 105 GLY A C 1
ATOM 818 O O . GLY A 1 105 ? 9.582 -5.602 -10.000 1.00 96.25 105 GLY A O 1
ATOM 819 N N . CYS A 1 106 ? 9.689 -5.626 -12.232 1.00 97.25 106 CYS A N 1
ATOM 820 C CA . CYS A 1 106 ? 8.299 -5.177 -12.389 1.00 97.25 106 CYS A CA 1
ATOM 821 C C . CYS A 1 106 ? 7.288 -6.239 -11.924 1.00 97.25 106 CYS A C 1
ATOM 823 O O . CYS A 1 106 ? 6.283 -5.894 -11.303 1.00 97.25 106 CYS A O 1
ATOM 825 N N . ALA A 1 107 ? 7.552 -7.522 -12.185 1.00 97.81 107 ALA A N 1
ATOM 826 C CA . ALA A 1 107 ? 6.689 -8.613 -11.737 1.00 97.81 107 ALA A CA 1
ATOM 827 C C . ALA A 1 107 ? 6.705 -8.744 -10.204 1.00 97.81 107 ALA A C 1
ATOM 829 O O . ALA A 1 107 ? 5.648 -8.850 -9.582 1.00 97.81 107 ALA A O 1
ATOM 830 N N . GLU A 1 108 ? 7.884 -8.641 -9.583 1.00 98.25 108 GLU A N 1
ATOM 831 C CA . GLU A 1 108 ? 8.050 -8.659 -8.123 1.00 98.25 108 GLU A CA 1
ATOM 832 C C . GLU A 1 108 ? 7.316 -7.492 -7.446 1.00 98.25 108 GLU A C 1
ATOM 834 O O . GLU A 1 108 ? 6.555 -7.696 -6.498 1.00 98.25 108 GLU A O 1
ATOM 839 N N . ILE A 1 109 ? 7.482 -6.268 -7.964 1.00 98.44 109 ILE A N 1
ATOM 840 C CA . ILE A 1 109 ? 6.789 -5.072 -7.460 1.00 98.44 109 ILE A CA 1
ATOM 841 C C . ILE A 1 109 ? 5.268 -5.232 -7.580 1.00 98.44 109 ILE A C 1
ATOM 843 O O . ILE A 1 109 ? 4.532 -4.907 -6.646 1.00 98.44 109 ILE A O 1
ATOM 847 N N . ALA A 1 110 ? 4.783 -5.742 -8.714 1.00 98.50 110 ALA A N 1
ATOM 848 C CA . ALA A 1 110 ? 3.359 -5.966 -8.932 1.00 98.50 110 ALA A CA 1
ATOM 849 C C . ALA A 1 110 ? 2.784 -7.014 -7.969 1.00 98.50 110 ALA A C 1
ATOM 851 O O . ALA A 1 110 ? 1.722 -6.793 -7.386 1.00 98.50 110 ALA A O 1
ATOM 852 N N . ALA A 1 111 ? 3.479 -8.135 -7.767 1.00 98.69 111 ALA A N 1
ATOM 853 C CA . ALA A 1 111 ? 3.080 -9.160 -6.807 1.00 98.69 111 ALA A CA 1
ATOM 854 C C . ALA A 1 111 ? 3.030 -8.604 -5.376 1.00 98.69 111 ALA A C 1
ATOM 856 O O . ALA A 1 111 ? 2.045 -8.809 -4.666 1.00 98.69 111 ALA A O 1
ATOM 857 N N . PHE A 1 112 ? 4.038 -7.821 -4.983 1.00 98.56 112 PHE A N 1
ATOM 858 C CA . PHE A 1 112 ? 4.073 -7.175 -3.675 1.00 98.56 112 PHE A CA 1
ATOM 859 C C . PHE A 1 112 ? 2.886 -6.218 -3.473 1.00 98.56 112 PHE A C 1
ATOM 861 O O . PHE A 1 112 ? 2.203 -6.271 -2.448 1.00 98.56 112 PHE A O 1
ATOM 868 N N . LEU A 1 113 ? 2.572 -5.399 -4.483 1.00 98.06 113 LEU A N 1
ATOM 869 C CA . LEU A 1 113 ? 1.439 -4.473 -4.437 1.00 98.06 113 LEU A CA 1
ATO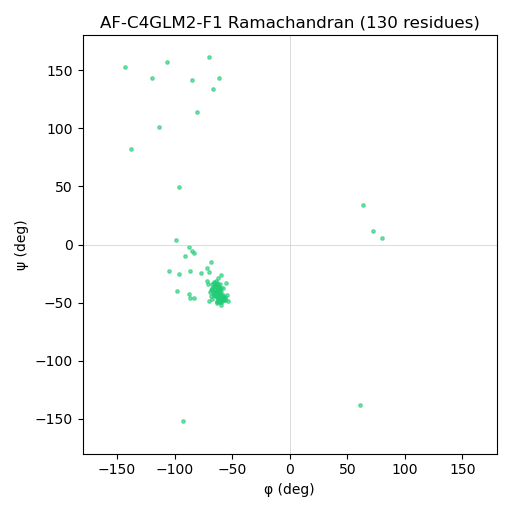M 870 C C . LEU A 1 113 ? 0.079 -5.194 -4.384 1.00 98.06 113 LEU A C 1
ATOM 872 O O . LEU A 1 113 ? -0.849 -4.717 -3.730 1.00 98.06 113 LEU A O 1
ATOM 876 N N . ARG A 1 114 ? -0.056 -6.365 -5.021 1.00 98.50 114 ARG A N 1
ATOM 877 C CA . ARG A 1 114 ? -1.257 -7.211 -4.875 1.00 98.50 114 ARG A CA 1
ATOM 878 C C . ARG A 1 114 ? -1.418 -7.723 -3.448 1.00 98.50 114 ARG A C 1
ATOM 880 O O . ARG A 1 114 ? -2.526 -7.658 -2.928 1.00 98.50 114 ARG A O 1
ATOM 887 N N . GLY A 1 115 ? -0.326 -8.130 -2.802 1.00 98.50 115 GLY A N 1
ATOM 888 C CA . GLY A 1 115 ? -0.351 -8.546 -1.399 1.00 98.50 115 GLY A CA 1
ATOM 889 C C . GLY A 1 115 ? -0.800 -7.427 -0.452 1.00 98.50 115 GLY A C 1
ATOM 890 O O . GLY A 1 115 ? -1.544 -7.679 0.494 1.00 98.50 115 GLY A O 1
ATOM 891 N N . ILE A 1 116 ? -0.415 -6.176 -0.730 1.00 97.94 116 ILE A N 1
ATOM 892 C CA . ILE A 1 116 ? -0.956 -5.005 -0.020 1.00 97.94 116 ILE A CA 1
ATOM 893 C C . ILE A 1 116 ? -2.473 -4.904 -0.230 1.00 97.94 116 ILE A C 1
ATOM 895 O O . ILE A 1 116 ? -3.215 -4.747 0.740 1.00 97.94 116 ILE A O 1
ATOM 899 N N . ALA A 1 117 ? -2.946 -5.033 -1.475 1.00 97.75 117 ALA A N 1
ATOM 900 C CA . ALA A 1 117 ? -4.373 -4.966 -1.788 1.00 97.75 117 ALA A CA 1
ATOM 901 C C . ALA A 1 117 ? -5.188 -6.047 -1.059 1.00 97.75 117 ALA A C 1
ATOM 903 O O . ALA A 1 117 ? -6.272 -5.748 -0.562 1.00 97.75 117 ALA A O 1
ATOM 904 N N . ASP A 1 118 ? -4.668 -7.275 -0.964 1.00 98.25 118 ASP A N 1
ATOM 905 C CA . ASP A 1 118 ? -5.315 -8.386 -0.253 1.00 98.25 118 ASP A CA 1
ATOM 906 C C . ASP A 1 118 ? -5.475 -8.089 1.243 1.00 98.25 118 ASP A C 1
ATOM 908 O O . ASP A 1 118 ? -6.558 -8.260 1.807 1.00 98.25 118 ASP A O 1
ATOM 912 N N . LYS A 1 119 ? -4.413 -7.590 1.883 1.00 98.06 119 LYS A N 1
ATOM 913 C CA . LYS A 1 119 ? -4.431 -7.224 3.306 1.00 98.06 119 LYS A CA 1
ATOM 914 C C . LYS A 1 119 ? -5.378 -6.064 3.584 1.00 98.06 119 LYS A C 1
ATOM 916 O O . LYS A 1 119 ? -6.161 -6.111 4.530 1.00 98.06 119 LYS A O 1
ATOM 921 N N . GLU A 1 120 ? -5.336 -5.042 2.736 1.00 96.94 120 GLU A N 1
ATOM 922 C CA . GLU A 1 120 ? -6.205 -3.878 2.852 1.00 96.94 120 GLU A CA 1
ATOM 923 C C . GLU A 1 120 ? -7.677 -4.280 2.654 1.00 96.94 120 GLU A C 1
ATOM 925 O O . GLU A 1 120 ? -8.540 -3.890 3.437 1.00 96.94 120 GLU A O 1
ATOM 930 N N . GLU A 1 121 ? -7.978 -5.153 1.691 1.00 97.06 121 GLU A N 1
ATOM 931 C CA . GLU A 1 121 ? -9.315 -5.721 1.507 1.00 97.06 121 GLU A CA 1
ATOM 932 C C . GLU A 1 121 ? -9.812 -6.502 2.728 1.00 97.06 121 GLU A C 1
ATOM 934 O O . GLU A 1 121 ? -10.950 -6.294 3.165 1.00 97.06 121 GLU A O 1
ATOM 939 N N . ALA A 1 122 ? -8.974 -7.379 3.285 1.00 97.06 122 ALA A N 1
ATOM 940 C CA . ALA A 1 122 ? -9.310 -8.159 4.471 1.00 97.06 122 ALA A CA 1
ATOM 941 C C . ALA A 1 122 ? -9.644 -7.250 5.663 1.00 97.06 122 ALA A C 1
ATOM 943 O O . ALA A 1 122 ? -10.677 -7.442 6.312 1.00 97.06 122 ALA A O 1
ATOM 944 N N . LEU A 1 123 ? -8.831 -6.213 5.890 1.00 96.94 123 LEU A N 1
ATOM 945 C CA . LEU A 1 123 ? -9.051 -5.223 6.942 1.00 96.94 123 LEU A CA 1
ATOM 946 C C . LEU A 1 123 ? -10.379 -4.475 6.755 1.00 96.94 123 LEU A C 1
ATOM 948 O O . LEU A 1 123 ? -11.191 -4.416 7.679 1.00 96.94 123 LEU A O 1
ATOM 952 N N . TRP A 1 124 ? -10.663 -3.966 5.551 1.00 95.50 124 TRP A N 1
ATOM 953 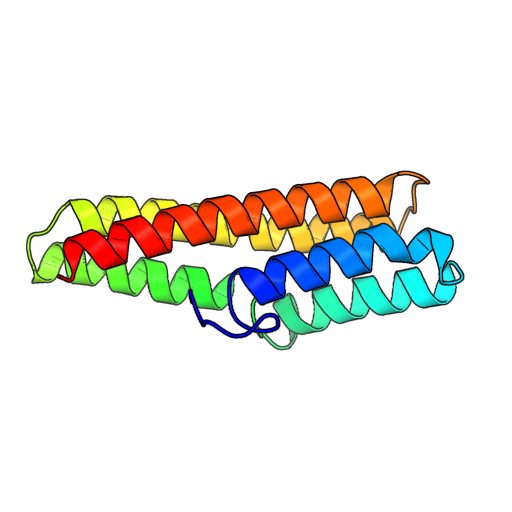C CA . TRP A 1 124 ? -11.916 -3.247 5.286 1.00 95.50 124 TRP A CA 1
ATOM 954 C C . TRP A 1 124 ? -13.155 -4.127 5.448 1.00 95.50 124 TRP A C 1
ATOM 956 O O . TRP A 1 124 ? -14.192 -3.658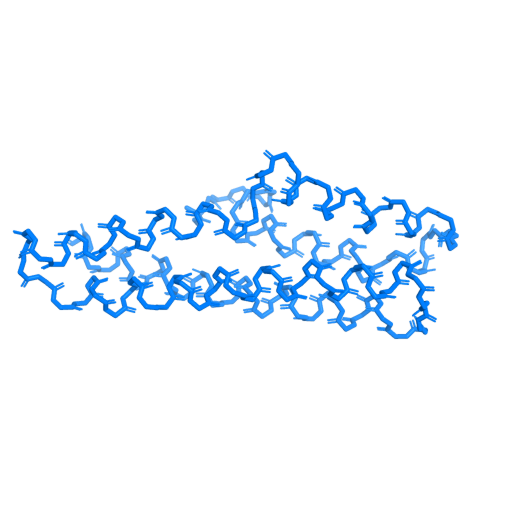 5.920 1.00 95.50 124 TRP A O 1
ATOM 966 N N . ARG A 1 125 ? -13.065 -5.408 5.079 1.00 94.94 125 ARG A N 1
ATOM 967 C CA . ARG A 1 125 ? -14.148 -6.375 5.298 1.00 94.94 125 ARG A CA 1
ATOM 968 C C . ARG A 1 125 ? -14.344 -6.675 6.783 1.00 94.94 125 ARG A C 1
ATOM 970 O O . ARG A 1 125 ? -15.488 -6.794 7.217 1.00 94.94 125 ARG A O 1
ATOM 977 N N . ALA A 1 126 ? -13.264 -6.781 7.557 1.00 93.31 126 ALA A N 1
ATOM 978 C CA . ALA A 1 126 ? -13.337 -6.972 9.002 1.00 93.31 126 ALA A CA 1
ATOM 979 C C . ALA A 1 126 ? -14.002 -5.774 9.695 1.00 93.31 126 ALA A C 1
ATOM 981 O O . ALA A 1 126 ? -14.974 -5.969 10.421 1.00 93.31 126 ALA A O 1
ATOM 982 N N . LEU A 1 127 ? -13.564 -4.552 9.380 1.00 92.94 127 LEU A N 1
ATOM 983 C CA . LEU A 1 127 ? -14.143 -3.316 9.915 1.00 92.94 127 LEU A CA 1
ATOM 984 C C . LEU A 1 127 ? -15.623 -3.164 9.551 1.00 92.94 127 LEU A C 1
ATOM 986 O O . LEU A 1 127 ? -16.440 -2.858 10.413 1.00 92.94 127 LEU A O 1
ATOM 990 N N . LYS A 1 128 ? -16.003 -3.454 8.299 1.00 90.62 128 LYS A N 1
ATOM 991 C CA . LYS A 1 128 ? -17.408 -3.381 7.868 1.00 90.62 128 LYS A CA 1
ATOM 992 C C . LYS A 1 128 ? -18.324 -4.310 8.671 1.00 90.62 128 LYS A C 1
ATOM 994 O O . LYS A 1 128 ? -19.457 -3.938 8.938 1.00 90.62 128 LYS A O 1
ATOM 999 N N . ARG A 1 129 ? -17.856 -5.508 9.039 1.00 87.44 129 ARG A N 1
ATOM 1000 C CA . ARG A 1 129 ? -18.639 -6.455 9.855 1.00 87.44 129 ARG A CA 1
ATOM 1001 C C . ARG A 1 129 ? -18.796 -6.021 11.311 1.00 87.44 129 ARG A C 1
ATOM 1003 O O . ARG A 1 129 ? -19.662 -6.557 11.980 1.00 87.44 129 ARG A O 1
ATOM 1010 N N . LYS A 1 130 ? -17.928 -5.135 11.800 1.00 74.69 130 LYS A N 1
ATOM 1011 C CA . LYS A 1 130 ? -17.939 -4.635 13.181 1.00 74.69 130 LYS A CA 1
ATOM 1012 C C . LYS A 1 130 ? -18.673 -3.305 13.333 1.00 74.69 130 LYS A C 1
ATOM 1014 O O . LYS A 1 130 ? -19.146 -3.005 14.415 1.00 74.69 130 LYS A O 1
ATOM 1019 N N . ALA A 1 131 ? -18.752 -2.523 12.259 1.00 64.69 131 ALA A N 1
ATOM 1020 C CA . ALA A 1 131 ? -19.506 -1.273 12.216 1.00 64.69 131 ALA A CA 1
ATOM 1021 C C . ALA A 1 131 ? -21.003 -1.461 11.888 1.00 64.69 131 ALA A C 1
ATOM 1023 O O . ALA A 1 131 ? -21.733 -0.473 11.855 1.00 64.69 131 ALA A O 1
ATOM 1024 N N . ALA A 1 132 ? -21.428 -2.690 11.579 1.00 51.50 132 ALA A N 1
ATOM 1025 C CA . ALA A 1 132 ? -22.816 -3.072 11.319 1.00 51.50 132 ALA A CA 1
ATOM 1026 C C . ALA A 1 132 ? -23.377 -3.811 12.534 1.00 51.50 132 ALA A C 1
ATOM 1028 O O . ALA A 1 132 ? -24.572 -3.599 12.827 1.00 51.50 132 ALA A O 1
#

Radius of gyration: 16.12 Å; Cα contacts (8 Å, |Δi|>4): 147; chains: 1; bounding box: 42×24×48 Å

Nearest PDB structures (foldseek):
  8tn1-assembly1_B  TM=6.504E-01  e=4.406E-01  synthetic construct
  8dt0-assembly1_A  TM=3.320E-01  e=1.206E-01  synthetic construct
  7jh6-assembly4_D  TM=3.392E-01  e=1.691E+00  synthetic construct
  8jh6-assembly1_B  TM=3.125E-01  e=3.754E+00  synthetic construct

Foldseek 3Di:
DVDPDQCDALNVLLVVLVVLLCDVVPHDPVVNLVSLVVVLCVCPVVVHPALPVLQVVLVVLCVCCVVVVPCVSPVLSVLSNVLNVLRVVLNVLSVCCSVPNDPCSSVVSSVSSNVSSVSSVVSVVSVVVVVD